Protein AF-A0A2E7LJ79-F1 (afdb_monomer)

Foldseek 3Di:
DVQVVCVVVVDDGAQKDKDKDKDWPDPPDPPQADPPVRDGDIDIDIDIDIDRDDCPCVVVVVVVVVVQVPDPDHDDDDPPDPVVVVVVVVVVVVVVLVPPPDDDPVVVVVSLVVVVVVLVVLVVVLVVVVVVVVPDDDPPVCVVVVVVVVVVSVVVNVVSVVVNVVVVVVVVVPD

Secondary structure (DSSP, 8-state):
-HHHHHHHTT----SEEEEEEEEEE-SS-TTSEETTTTEE--EEEEEEEEEE---TTHHHHHHHHHHHHTSSSPPPPPTT-HHHHHHHHHHHHHHHTT---SS-HHHHHHHHHHHHHHHHHHHHHHHHHHHHHHHS---GGGHHHHHHHHHHHHHHHHHHHHHHHHHHHHTTS--

Sequence (175 aa):
MYQWILRRKGFPVNDTGYFVYVDGQHYGVDGMLDDTENQANMGFTATLLTYRGDDTWVGDVLESIRTVLYQNHCPDHQADCEHARFVDGVTEAMAETIVMNGGNQQMAKFISNDLKEAADRVAEACQKLQQSLSKRAYPESDSELIDFLRVQLQGGEDQLRSIAEDVLTRDSEND

Radius of gyration: 27.42 Å; Cα contacts (8 Å, |Δi|>4): 76; chains: 1; bounding box: 65×48×64 Å

pLDDT: mean 74.04, std 17.86, range [38.84, 96.94]

Structure (mmCIF, N/CA/C/O backbone):
data_AF-A0A2E7LJ79-F1
#
_entry.id   AF-A0A2E7LJ79-F1
#
loop_
_atom_site.group_PDB
_atom_site.id
_atom_site.type_symbol
_atom_site.label_atom_id
_atom_site.label_alt_id
_atom_site.label_comp_id
_atom_site.label_asym_id
_atom_site.label_entity_id
_atom_site.label_seq_id
_atom_site.pdbx_PDB_ins_code
_atom_site.Cartn_x
_atom_site.Cartn_y
_atom_site.Cartn_z
_atom_site.occupancy
_atom_site.B_iso_or_equiv
_atom_site.auth_seq_id
_atom_site.auth_comp_id
_atom_site.auth_asym_id
_atom_site.auth_atom_id
_atom_site.pdbx_PDB_model_num
ATOM 1 N N . MET A 1 1 ? -5.383 -7.333 2.710 1.00 88.19 1 MET A N 1
ATOM 2 C CA . MET A 1 1 ? -4.216 -8.209 2.977 1.00 88.19 1 MET A CA 1
ATOM 3 C C . MET A 1 1 ? -4.378 -9.066 4.236 1.00 88.19 1 MET A C 1
ATOM 5 O O . MET A 1 1 ? -4.473 -10.275 4.102 1.00 88.19 1 MET A O 1
ATOM 9 N N . TYR A 1 2 ? -4.468 -8.497 5.448 1.00 89.88 2 TYR A N 1
ATOM 10 C CA . TYR A 1 2 ? -4.568 -9.300 6.686 1.00 89.88 2 TYR A CA 1
ATOM 11 C C . TYR A 1 2 ? -5.745 -10.288 6.712 1.00 89.88 2 TYR A C 1
ATOM 13 O O . TYR A 1 2 ? -5.559 -11.444 7.084 1.00 89.88 2 TYR A O 1
ATOM 21 N N . GLN A 1 3 ? -6.930 -9.864 6.257 1.00 91.75 3 GLN A N 1
ATOM 22 C CA . GLN A 1 3 ? -8.101 -10.744 6.146 1.00 91.75 3 GLN A CA 1
ATOM 23 C C . GLN A 1 3 ? -7.815 -11.970 5.261 1.00 91.75 3 GLN A C 1
ATOM 25 O O . GLN A 1 3 ? -8.065 -13.094 5.686 1.00 91.75 3 GLN A O 1
ATOM 30 N N . TRP A 1 4 ? -7.194 -11.764 4.096 1.00 94.50 4 TRP A N 1
ATOM 31 C CA . TRP A 1 4 ? -6.805 -12.829 3.166 1.00 94.50 4 TRP A CA 1
ATOM 32 C C . TRP A 1 4 ? -5.865 -13.858 3.802 1.00 94.50 4 TRP A C 1
ATOM 34 O O . TRP A 1 4 ? -6.095 -15.064 3.710 1.00 94.50 4 TRP A O 1
ATOM 44 N N . ILE A 1 5 ? -4.828 -13.385 4.505 1.00 94.50 5 ILE A N 1
ATOM 45 C CA . ILE A 1 5 ? -3.851 -14.250 5.183 1.00 94.50 5 ILE A CA 1
ATOM 46 C C . ILE A 1 5 ? -4.544 -15.095 6.259 1.00 94.50 5 ILE A C 1
ATOM 48 O O . ILE A 1 5 ? -4.341 -16.307 6.327 1.00 94.50 5 ILE A O 1
ATOM 52 N N . LEU A 1 6 ? -5.370 -14.467 7.100 1.00 92.12 6 LEU A N 1
ATOM 53 C CA . LEU A 1 6 ? -6.052 -15.143 8.205 1.00 92.12 6 LEU A CA 1
ATOM 54 C C . LEU A 1 6 ? -7.082 -16.165 7.709 1.00 92.12 6 LEU A C 1
ATOM 56 O O . LEU A 1 6 ? -7.132 -17.277 8.236 1.00 92.12 6 LEU A O 1
ATOM 60 N N . ARG A 1 7 ? -7.833 -15.843 6.650 1.00 94.62 7 ARG A N 1
ATOM 61 C CA . ARG A 1 7 ? -8.751 -16.788 5.994 1.00 94.62 7 ARG A CA 1
ATOM 62 C C . ARG A 1 7 ? -8.011 -18.012 5.466 1.00 94.62 7 ARG A C 1
ATOM 64 O O . ARG A 1 7 ? -8.430 -19.135 5.724 1.00 94.62 7 ARG A O 1
ATOM 71 N N . ARG A 1 8 ? -6.866 -17.821 4.800 1.00 92.56 8 ARG A N 1
ATOM 72 C CA . ARG A 1 8 ? -6.037 -18.938 4.304 1.00 92.56 8 ARG A CA 1
ATOM 73 C C . ARG A 1 8 ? -5.402 -19.776 5.410 1.00 92.56 8 ARG A C 1
ATOM 75 O O . ARG A 1 8 ? -5.115 -20.946 5.186 1.00 92.56 8 ARG A O 1
ATOM 82 N N . LYS A 1 9 ? -5.229 -19.214 6.606 1.00 95.50 9 LYS A N 1
ATOM 83 C CA . LYS A 1 9 ? -4.839 -19.965 7.807 1.00 95.50 9 LYS A CA 1
ATOM 84 C C . LYS A 1 9 ? -6.003 -20.718 8.472 1.00 95.50 9 LYS A C 1
ATOM 86 O O . LYS A 1 9 ? -5.781 -21.378 9.481 1.00 95.50 9 LYS A O 1
ATOM 91 N N . GLY A 1 10 ? -7.217 -20.648 7.919 1.00 94.12 10 GLY A N 1
ATOM 92 C CA . GLY A 1 10 ? -8.393 -21.374 8.407 1.00 94.12 10 GLY A CA 1
ATOM 93 C C . GLY A 1 10 ? -9.159 -20.667 9.526 1.00 94.12 10 GLY A C 1
ATOM 94 O O . GLY A 1 10 ? -10.040 -21.273 10.133 1.00 94.12 10 GLY A O 1
ATOM 95 N N . PHE A 1 11 ? -8.850 -19.401 9.816 1.00 95.75 11 PHE A N 1
ATOM 96 C CA . PHE A 1 11 ? -9.588 -18.642 10.822 1.00 95.75 11 PHE A CA 1
ATOM 97 C C . PHE A 1 11 ? -10.919 -18.115 10.261 1.00 95.75 11 PHE A C 1
ATOM 99 O O . PHE A 1 11 ? -10.974 -17.699 9.099 1.00 95.75 11 PHE A O 1
ATOM 106 N N . PRO A 1 12 ? -11.986 -18.061 11.079 1.00 94.25 12 PRO A N 1
ATOM 107 C CA . PRO A 1 12 ? -13.199 -17.338 10.722 1.00 94.25 12 PRO A CA 1
ATOM 108 C C . PRO A 1 12 ? -12.923 -15.829 10.772 1.00 94.25 12 PRO A C 1
ATOM 110 O O . PRO A 1 12 ? -12.580 -15.283 11.819 1.00 94.25 12 PRO A O 1
ATOM 113 N N . VAL A 1 13 ? -13.064 -15.148 9.634 1.00 94.69 13 VAL A N 1
ATOM 114 C CA . VAL A 1 13 ? -12.759 -13.715 9.496 1.00 94.69 13 VAL A CA 1
ATOM 115 C C . VAL A 1 13 ? -13.945 -12.987 8.875 1.00 94.69 13 VAL A C 1
ATOM 117 O O . VAL A 1 13 ? -14.391 -13.350 7.786 1.00 94.69 13 VAL A O 1
ATOM 120 N N . ASN A 1 14 ? -14.421 -11.933 9.541 1.00 94.62 14 ASN A N 1
ATOM 121 C CA . ASN A 1 14 ? -15.488 -11.066 9.040 1.00 94.62 14 ASN A CA 1
ATOM 122 C C . ASN A 1 14 ? -14.981 -10.166 7.893 1.00 94.62 14 ASN A C 1
ATOM 124 O O . ASN A 1 14 ? -13.837 -9.707 7.923 1.00 94.62 14 ASN A O 1
ATOM 128 N N . ASP A 1 15 ? -15.834 -9.898 6.900 1.00 95.38 15 ASP A N 1
ATOM 129 C CA . ASP A 1 15 ? -15.579 -8.901 5.848 1.00 95.38 15 ASP A CA 1
ATOM 130 C C . ASP A 1 15 ? -15.396 -7.497 6.435 1.00 95.38 15 ASP A C 1
ATOM 132 O O . ASP A 1 15 ? -14.628 -6.691 5.914 1.00 95.38 15 ASP A O 1
ATOM 136 N N . THR A 1 16 ? -16.081 -7.187 7.534 1.00 95.62 16 THR A N 1
ATOM 137 C CA . THR A 1 16 ? -15.957 -5.901 8.215 1.00 95.62 16 THR A CA 1
ATOM 138 C C . THR A 1 16 ? -14.702 -5.863 9.084 1.00 95.62 16 THR A C 1
ATOM 140 O O . THR A 1 16 ? -14.562 -6.631 10.036 1.00 95.62 16 THR A O 1
ATOM 143 N N . GLY A 1 17 ? -13.798 -4.942 8.758 1.00 91.44 17 GLY A N 1
ATOM 144 C CA . GLY A 1 17 ? -12.659 -4.542 9.575 1.00 91.44 17 GLY A CA 1
ATOM 145 C C . GLY A 1 17 ? -12.839 -3.131 10.131 1.00 91.44 17 GLY A C 1
ATOM 146 O O . GLY A 1 17 ? -13.705 -2.370 9.688 1.00 91.44 17 GLY A O 1
ATOM 147 N N . TYR A 1 18 ? -11.996 -2.778 11.096 1.00 92.44 18 TYR A N 1
ATOM 148 C CA . TYR A 1 18 ? -12.003 -1.461 11.717 1.00 92.44 18 TYR A CA 1
ATOM 149 C C . TYR A 1 18 ? -10.612 -0.843 11.680 1.00 92.44 18 TYR A C 1
ATOM 151 O O . TYR A 1 18 ? -9.620 -1.523 11.940 1.00 92.44 18 TYR A O 1
ATOM 159 N N . PHE A 1 19 ? -10.558 0.454 11.405 1.00 93.19 19 PHE A N 1
ATOM 160 C CA . PHE A 1 19 ? -9.357 1.263 11.536 1.00 93.19 19 PHE A CA 1
ATOM 161 C C . PHE A 1 19 ? -9.534 2.204 12.719 1.00 93.19 19 PHE A C 1
ATOM 163 O O . PHE A 1 19 ? -10.502 2.961 12.778 1.00 93.19 19 PHE A O 1
ATOM 170 N N . VAL A 1 20 ? -8.606 2.146 13.670 1.00 94.69 20 VAL A N 1
ATOM 171 C CA . VAL A 1 20 ? -8.548 3.116 14.763 1.00 94.69 20 VAL A CA 1
ATOM 172 C C . VAL A 1 20 ? -7.715 4.288 14.271 1.00 94.69 20 VAL A C 1
ATOM 174 O O . VAL A 1 20 ? -6.520 4.143 14.025 1.00 94.69 20 VAL A O 1
ATOM 177 N N . TYR A 1 21 ? -8.360 5.433 14.108 1.00 95.38 21 TYR A N 1
ATOM 178 C CA . TYR A 1 21 ? -7.697 6.688 13.804 1.00 95.38 21 TYR A CA 1
ATOM 179 C C . TYR A 1 21 ? -7.615 7.517 15.079 1.00 95.38 21 TYR A C 1
ATOM 181 O O . TYR A 1 21 ? -8.629 7.714 15.745 1.00 95.38 21 TYR A O 1
ATOM 189 N N . VAL A 1 22 ? -6.418 7.974 15.436 1.00 94.06 22 VAL A N 1
ATOM 190 C CA . VAL A 1 22 ? -6.202 8.783 16.636 1.00 94.06 22 VAL A CA 1
ATOM 191 C C . VAL A 1 22 ? -5.685 10.143 16.208 1.00 94.06 22 VAL A C 1
ATOM 193 O O . VAL A 1 22 ? -4.610 10.237 15.622 1.00 94.06 22 VAL A O 1
ATOM 196 N N . ASP A 1 23 ? -6.462 11.178 16.507 1.00 91.06 23 ASP A N 1
ATOM 197 C CA . ASP A 1 23 ? -6.105 12.561 16.221 1.00 91.06 23 ASP A CA 1
ATOM 198 C C . ASP A 1 23 ? -5.543 13.239 17.474 1.00 91.06 23 ASP A C 1
ATOM 200 O O . ASP A 1 23 ? -6.232 13.349 18.498 1.00 91.06 23 ASP A O 1
ATOM 204 N N . GLY A 1 24 ? -4.287 13.679 17.384 1.00 90.25 24 GLY A N 1
ATOM 205 C CA . GLY A 1 24 ? -3.618 14.466 18.413 1.00 90.25 24 GLY A CA 1
ATOM 206 C C . GLY A 1 24 ? -4.137 15.898 18.386 1.00 90.25 24 GLY A C 1
ATOM 207 O O . GLY A 1 24 ? -3.813 16.675 17.487 1.00 90.25 24 GLY A O 1
ATOM 208 N N . GLN A 1 25 ? -4.939 16.251 19.384 1.00 83.56 25 GLN A N 1
ATOM 209 C CA . GLN A 1 25 ? -5.585 17.552 19.475 1.00 83.56 25 GLN A CA 1
ATOM 210 C C . GLN A 1 25 ? -4.548 18.615 19.845 1.00 83.56 25 GLN A C 1
ATOM 212 O O . GLN A 1 25 ? -4.151 18.718 21.002 1.00 83.56 25 GLN A O 1
ATOM 217 N N . HIS A 1 26 ? -4.099 19.385 18.852 1.00 80.81 26 HIS A N 1
ATOM 218 C CA . HIS A 1 26 ? -3.078 20.423 19.031 1.00 80.81 26 HIS A CA 1
ATOM 219 C C . HIS A 1 26 ? -3.510 21.808 18.535 1.00 80.81 26 HIS A C 1
ATOM 221 O O . HIS A 1 26 ? -2.942 22.816 18.951 1.00 80.81 26 HIS A O 1
ATOM 227 N N . TYR A 1 27 ? -4.507 21.884 17.649 1.00 78.31 27 TYR A N 1
ATOM 228 C CA . TYR A 1 27 ? -4.991 23.145 17.096 1.00 78.31 27 TYR A CA 1
ATOM 229 C C . TYR A 1 27 ? -6.167 23.685 17.916 1.00 78.31 27 TYR A C 1
ATOM 231 O O . TYR A 1 27 ? -7.194 23.022 18.033 1.00 78.31 27 TYR A O 1
ATOM 239 N N . GLY A 1 28 ? -6.028 24.895 18.466 1.00 74.88 28 GLY A N 1
ATOM 240 C CA . GLY A 1 28 ? -7.104 25.566 19.208 1.00 74.88 28 GLY A CA 1
ATOM 241 C C . GLY A 1 28 ? -7.440 24.939 20.567 1.00 74.88 28 GLY A C 1
ATOM 242 O O . GLY A 1 28 ? -8.544 25.142 21.065 1.00 74.88 28 GLY A O 1
ATOM 243 N N . VAL A 1 29 ? -6.513 24.172 21.149 1.00 74.56 29 VAL A N 1
ATOM 244 C CA . VAL A 1 29 ? -6.655 23.564 22.479 1.00 74.56 29 VAL A CA 1
ATOM 245 C C . VAL A 1 29 ? -5.701 24.252 23.451 1.00 74.56 29 VAL A C 1
ATOM 247 O O . VAL A 1 29 ? -4.485 24.070 23.374 1.00 74.56 29 VAL A O 1
ATOM 250 N N . ASP A 1 30 ? -6.264 25.048 24.358 1.00 75.25 30 ASP A N 1
ATOM 251 C CA . ASP A 1 30 ? -5.520 25.726 25.421 1.00 75.25 30 ASP A CA 1
ATOM 252 C C . ASP A 1 30 ? -5.120 24.743 26.535 1.00 75.25 30 ASP A C 1
ATOM 254 O O . ASP A 1 30 ? -5.792 23.739 26.775 1.00 75.25 30 ASP A O 1
ATOM 258 N N . GLY A 1 31 ? -4.026 25.036 27.244 1.00 75.81 31 GLY A N 1
ATOM 259 C CA . GLY A 1 31 ? -3.555 24.209 28.365 1.00 75.81 31 GLY A CA 1
ATOM 260 C C . GLY A 1 31 ? -2.763 22.962 27.956 1.00 75.81 31 GLY A C 1
ATOM 261 O O . GLY A 1 31 ? -2.523 22.091 28.791 1.00 75.81 31 GLY A O 1
ATOM 262 N N . MET A 1 32 ? -2.327 22.875 26.691 1.00 79.31 32 MET A N 1
ATOM 263 C CA . MET A 1 32 ? -1.383 21.836 26.267 1.00 79.31 32 MET A CA 1
ATOM 264 C C . MET A 1 32 ? 0.008 21.995 26.882 1.00 79.31 32 MET A C 1
ATOM 266 O O . MET A 1 32 ? 0.717 21.005 27.018 1.00 79.31 32 MET A O 1
ATOM 270 N N . LEU A 1 33 ? 0.409 23.218 27.225 1.00 81.88 33 LEU A N 1
ATOM 271 C CA . LEU A 1 33 ? 1.663 23.517 27.908 1.00 81.88 33 LEU A CA 1
ATOM 272 C C . LEU A 1 33 ? 1.330 24.159 29.252 1.00 81.88 33 LEU A C 1
ATOM 274 O O . LEU A 1 33 ? 0.559 25.116 29.308 1.00 81.88 33 LEU A O 1
ATOM 278 N N . ASP A 1 34 ? 1.901 23.611 30.315 1.00 77.81 34 ASP A N 1
ATOM 279 C CA . ASP A 1 34 ? 1.874 24.180 31.651 1.00 77.81 34 ASP A CA 1
ATOM 280 C C . ASP A 1 34 ? 3.223 24.853 31.928 1.00 77.81 34 ASP A C 1
ATOM 282 O O . ASP A 1 34 ? 4.225 24.195 32.234 1.00 77.81 34 ASP A O 1
ATOM 286 N N . ASP A 1 35 ? 3.237 26.182 31.820 1.00 75.50 35 ASP A N 1
ATOM 287 C CA . ASP A 1 35 ? 4.423 27.015 32.043 1.00 75.50 35 ASP A CA 1
ATOM 288 C C . ASP A 1 35 ? 4.875 27.033 33.514 1.00 75.50 35 ASP A C 1
ATOM 290 O O . ASP A 1 35 ? 5.997 27.443 33.818 1.00 75.50 35 ASP A O 1
ATOM 294 N N . THR A 1 36 ? 4.012 26.607 34.441 1.00 80.25 36 THR A N 1
ATOM 295 C CA . THR A 1 36 ? 4.304 26.586 35.880 1.00 80.25 36 THR A CA 1
ATOM 296 C C . THR A 1 36 ? 4.895 25.259 36.336 1.00 80.25 36 THR A C 1
ATOM 298 O O . THR A 1 36 ? 5.765 25.249 37.209 1.00 80.25 36 THR A O 1
ATOM 301 N N . GLU A 1 37 ? 4.488 24.153 35.712 1.00 79.88 37 GLU A N 1
ATOM 302 C CA . GLU A 1 37 ? 4.963 22.807 36.049 1.00 79.88 37 GLU A CA 1
ATOM 303 C C . GLU A 1 37 ? 5.986 22.240 35.049 1.00 79.88 37 GLU A C 1
ATOM 305 O O . GLU A 1 37 ? 6.504 21.143 35.267 1.00 79.88 37 GLU A O 1
ATOM 310 N N . ASN A 1 38 ? 6.320 22.978 33.978 1.00 79.44 38 ASN A N 1
ATOM 311 C CA . ASN A 1 38 ? 7.164 22.517 32.865 1.00 79.44 38 ASN A CA 1
ATOM 312 C C . ASN A 1 38 ? 6.692 21.154 32.315 1.00 79.44 38 ASN A C 1
ATOM 314 O O . ASN A 1 38 ? 7.487 20.247 32.052 1.00 79.44 38 ASN A O 1
ATOM 318 N N . GLN A 1 39 ? 5.373 21.005 32.198 1.00 76.50 39 GLN A N 1
ATOM 319 C CA . GLN A 1 39 ? 4.691 19.794 31.748 1.00 76.50 39 GLN A CA 1
ATOM 320 C C . GLN A 1 39 ? 3.822 20.107 30.533 1.00 76.50 39 GLN A C 1
ATOM 322 O O . GLN A 1 39 ? 3.390 21.238 30.335 1.00 76.50 39 GLN A O 1
ATOM 327 N N . ALA A 1 40 ? 3.569 19.096 29.705 1.00 83.50 40 ALA A N 1
ATOM 328 C CA . ALA A 1 40 ? 2.711 19.224 28.539 1.00 83.50 40 ALA A CA 1
ATOM 329 C C . ALA A 1 40 ? 1.656 18.118 28.532 1.00 83.50 40 ALA A C 1
ATOM 331 O O . ALA A 1 40 ? 1.980 16.949 28.744 1.00 83.50 40 ALA A O 1
ATOM 332 N N . ASN A 1 41 ? 0.407 18.486 28.256 1.00 82.25 41 ASN A N 1
ATOM 333 C CA . ASN A 1 41 ? -0.728 17.577 28.165 1.00 82.25 41 ASN A CA 1
ATOM 334 C C . ASN A 1 41 ? -1.263 17.569 26.733 1.00 82.25 41 ASN A C 1
ATOM 336 O O . ASN A 1 41 ? -1.613 18.610 26.194 1.00 82.25 41 ASN A O 1
ATOM 340 N N . MET A 1 42 ? -1.363 16.391 26.118 1.00 85.88 42 MET A N 1
ATOM 341 C CA . MET A 1 42 ? -1.913 16.243 24.768 1.00 85.88 42 MET A CA 1
ATOM 342 C C . MET A 1 42 ? -3.184 15.401 24.809 1.00 85.88 42 MET A C 1
ATOM 344 O O . MET A 1 42 ? -3.185 14.276 25.313 1.00 85.88 42 MET A O 1
ATOM 348 N N . GLY A 1 43 ? -4.271 15.960 24.280 1.00 87.00 43 GLY A N 1
ATOM 349 C CA . GLY A 1 43 ? -5.531 15.248 24.113 1.00 87.00 43 GLY A CA 1
ATOM 350 C C . GLY A 1 43 ? -5.509 14.383 22.858 1.00 87.00 43 GLY A C 1
ATOM 351 O O . GLY A 1 43 ? -4.994 14.795 21.820 1.00 87.00 43 GLY A O 1
ATOM 352 N N . PHE A 1 44 ? -6.109 13.199 22.933 1.00 91.12 44 PHE A N 1
ATOM 353 C CA . PHE A 1 44 ? -6.247 12.303 21.790 1.00 91.12 44 PHE A CA 1
ATOM 354 C C . PHE A 1 44 ? -7.713 11.952 21.572 1.00 91.12 44 PHE A C 1
ATOM 356 O O . PHE A 1 44 ? -8.379 11.451 22.480 1.00 91.12 44 PHE A O 1
ATOM 363 N N . THR A 1 45 ? -8.196 12.163 20.351 1.00 90.69 45 THR A N 1
ATOM 364 C CA . THR A 1 45 ? -9.535 11.733 19.939 1.00 90.69 45 THR A CA 1
ATOM 365 C C . THR A 1 45 ? -9.406 10.475 19.098 1.00 90.69 45 THR A C 1
ATOM 367 O O . THR A 1 45 ? -8.883 10.513 17.986 1.00 90.69 45 THR A O 1
ATOM 370 N N . ALA A 1 46 ? -9.889 9.349 19.621 1.00 94.50 46 ALA A N 1
ATOM 371 C CA . ALA A 1 46 ? -9.918 8.091 18.888 1.00 94.50 46 ALA A CA 1
ATOM 372 C C . ALA A 1 46 ? -11.249 7.931 18.139 1.00 94.50 46 ALA A C 1
ATOM 374 O O . ALA A 1 46 ? -12.324 7.988 18.734 1.00 94.50 46 ALA A O 1
ATOM 375 N N . THR A 1 47 ? -11.170 7.684 16.836 1.00 96.00 47 THR A N 1
ATOM 376 C CA . THR A 1 47 ? -12.305 7.389 15.961 1.00 96.00 47 THR A CA 1
ATOM 377 C C . THR A 1 47 ? -12.157 5.984 15.396 1.00 96.00 47 THR A C 1
ATOM 379 O O . THR A 1 47 ? -11.097 5.617 14.889 1.00 96.00 47 THR A O 1
ATOM 382 N N . LEU A 1 48 ? -13.230 5.195 15.457 1.00 96.12 48 LEU A N 1
ATOM 383 C CA . LEU A 1 48 ? -13.266 3.860 14.870 1.00 96.12 48 LEU A CA 1
ATOM 384 C C . LEU A 1 48 ? -13.944 3.911 13.497 1.00 96.12 48 LEU A C 1
ATOM 386 O O . LEU A 1 48 ? -15.162 4.047 13.391 1.00 96.12 48 LEU A O 1
ATOM 390 N N . LEU A 1 49 ? -13.152 3.792 12.439 1.00 95.75 49 LEU A N 1
ATOM 391 C CA . LEU A 1 49 ? -13.629 3.793 11.062 1.00 95.75 49 LEU A CA 1
ATOM 392 C C . LEU A 1 49 ? -13.964 2.364 10.640 1.00 95.75 49 LEU A C 1
ATOM 394 O O . LEU A 1 49 ? -13.116 1.474 10.692 1.00 95.75 49 LEU A O 1
ATOM 398 N N . THR A 1 50 ? -15.206 2.139 10.222 1.00 96.94 50 THR A N 1
ATOM 399 C CA . THR A 1 50 ? -15.662 0.825 9.753 1.00 96.94 50 THR A CA 1
ATOM 400 C C . THR A 1 50 ? -15.400 0.691 8.260 1.00 96.94 50 THR A C 1
ATOM 402 O O . THR A 1 50 ? -15.753 1.580 7.489 1.00 96.94 50 THR A O 1
ATOM 405 N N . TYR A 1 51 ? -14.828 -0.434 7.841 1.00 94.69 51 TYR A N 1
ATOM 406 C CA . TYR A 1 51 ? -14.554 -0.707 6.436 1.00 94.69 51 TYR A CA 1
ATOM 407 C C . TYR A 1 51 ? -14.919 -2.144 6.078 1.00 94.69 51 TYR A C 1
ATOM 409 O O . TYR A 1 51 ? -14.575 -3.081 6.798 1.00 94.69 51 TYR A O 1
ATOM 417 N N . ARG A 1 52 ? -15.605 -2.333 4.950 1.00 96.38 52 ARG A N 1
ATOM 418 C CA . ARG A 1 52 ? -15.862 -3.667 4.406 1.00 96.38 52 ARG A CA 1
ATOM 419 C C . ARG A 1 52 ? -14.736 -4.028 3.445 1.00 96.38 52 ARG A C 1
ATOM 421 O O . ARG A 1 52 ? -14.634 -3.440 2.375 1.00 96.38 52 ARG A O 1
ATOM 428 N N . GLY A 1 53 ? -13.893 -4.964 3.856 1.00 93.25 53 GLY A N 1
ATOM 429 C CA . GLY A 1 53 ? -12.776 -5.445 3.062 1.00 93.25 53 GLY A CA 1
ATOM 430 C C . GLY A 1 53 ? -13.197 -6.418 1.966 1.00 93.25 53 GLY A C 1
ATOM 431 O O . GLY A 1 53 ? -14.134 -7.199 2.130 1.00 93.25 53 GLY A O 1
ATOM 432 N N . ASP A 1 54 ? -12.451 -6.363 0.867 1.00 94.19 54 ASP A N 1
ATOM 433 C CA . ASP A 1 54 ? -12.486 -7.300 -0.250 1.00 94.19 54 ASP A CA 1
ATOM 434 C C . ASP A 1 54 ? -11.051 -7.770 -0.528 1.00 94.19 54 ASP A C 1
ATOM 436 O O . ASP A 1 54 ? -10.120 -6.964 -0.641 1.00 94.19 54 ASP A O 1
ATOM 440 N N . ASP A 1 55 ? -10.864 -9.086 -0.567 1.00 94.25 55 ASP A N 1
ATOM 441 C CA . ASP A 1 55 ? -9.585 -9.748 -0.800 1.00 94.25 55 ASP A CA 1
ATOM 442 C C . ASP A 1 55 ? -9.553 -10.609 -2.069 1.00 94.25 55 ASP A C 1
ATOM 444 O O . ASP A 1 55 ? -8.572 -11.325 -2.292 1.00 94.25 55 ASP A O 1
ATOM 448 N N . THR A 1 56 ? -10.580 -10.516 -2.916 1.00 95.31 56 THR A N 1
ATOM 449 C CA . THR A 1 56 ? -10.676 -11.267 -4.177 1.00 95.31 56 THR A CA 1
ATOM 450 C C . THR A 1 56 ? -9.503 -10.980 -5.117 1.00 95.31 56 THR A C 1
ATOM 452 O O . THR A 1 56 ? -8.947 -11.904 -5.701 1.00 95.31 56 THR A O 1
ATOM 455 N N . TRP A 1 57 ? -9.046 -9.727 -5.174 1.00 95.62 57 TRP A N 1
ATOM 456 C CA . TRP A 1 57 ? -7.926 -9.281 -6.013 1.00 95.62 57 TRP A CA 1
ATOM 457 C C . TRP A 1 57 ? -6.547 -9.791 -5.566 1.00 95.62 57 TRP A C 1
ATOM 459 O O . TRP A 1 57 ? -5.593 -9.765 -6.342 1.00 95.62 57 TRP A O 1
ATOM 469 N N . VAL A 1 58 ? -6.395 -10.223 -4.307 1.00 95.44 58 VAL A N 1
ATOM 470 C CA . VAL A 1 58 ? -5.066 -10.471 -3.717 1.00 95.44 58 VAL A CA 1
ATOM 471 C C . VAL A 1 58 ? -4.344 -11.625 -4.412 1.00 95.44 58 VAL A C 1
ATOM 473 O O . VAL A 1 58 ? -3.131 -11.565 -4.589 1.00 95.44 58 VAL A O 1
ATOM 476 N N . GLY A 1 59 ? -5.075 -12.669 -4.814 1.00 93.62 59 GLY A N 1
ATOM 477 C CA . GLY A 1 59 ? -4.492 -13.823 -5.506 1.00 93.62 59 GLY A CA 1
ATOM 478 C C . GLY A 1 59 ? -3.844 -13.432 -6.833 1.00 93.62 59 GLY A C 1
ATOM 479 O O . GLY A 1 59 ? -2.651 -13.668 -7.023 1.00 93.62 59 GLY A O 1
ATOM 480 N N . ASP A 1 60 ? -4.615 -12.772 -7.693 1.00 96.38 60 ASP A N 1
ATOM 481 C CA . ASP A 1 60 ? -4.193 -12.374 -9.040 1.00 96.38 60 ASP A CA 1
ATOM 482 C C . ASP A 1 60 ? -3.023 -11.378 -8.997 1.00 96.38 60 ASP A C 1
ATOM 484 O O . ASP A 1 60 ? -2.075 -11.457 -9.785 1.00 96.38 60 ASP A O 1
ATOM 488 N N . VAL A 1 61 ? -3.036 -10.462 -8.022 1.00 96.81 61 VAL A N 1
ATOM 489 C CA . VAL A 1 61 ? -1.939 -9.506 -7.828 1.00 96.81 61 VAL A CA 1
ATOM 490 C C . VAL A 1 61 ? -0.657 -10.201 -7.367 1.00 96.81 61 VAL A C 1
ATOM 492 O O . VAL A 1 61 ? 0.418 -9.863 -7.857 1.00 96.81 61 VAL A O 1
ATOM 495 N N . LEU A 1 62 ? -0.730 -11.202 -6.483 1.00 95.62 62 LEU A N 1
ATOM 496 C CA . LEU A 1 62 ? 0.457 -11.966 -6.076 1.00 95.62 62 LEU A CA 1
ATOM 497 C C . LEU A 1 62 ? 1.071 -12.750 -7.242 1.00 95.62 62 LEU A C 1
ATOM 499 O O . LEU A 1 62 ? 2.295 -12.837 -7.346 1.00 95.62 62 LEU A O 1
ATOM 503 N N . GLU A 1 63 ? 0.241 -13.299 -8.127 1.00 95.38 63 GLU A N 1
ATOM 504 C CA . GLU A 1 63 ? 0.712 -13.975 -9.339 1.00 95.38 63 GLU A CA 1
ATOM 505 C C . GLU A 1 63 ? 1.383 -12.997 -10.315 1.00 95.38 63 GLU A C 1
ATOM 507 O O . GLU A 1 63 ? 2.459 -13.281 -10.851 1.00 95.38 63 GLU A O 1
ATOM 512 N N . SER A 1 64 ? 0.812 -11.801 -10.463 1.00 95.50 64 SER A N 1
ATOM 513 C CA . SER A 1 64 ? 1.391 -10.725 -11.272 1.00 95.50 64 SER A CA 1
ATOM 514 C C . SER A 1 64 ? 2.749 -10.273 -10.723 1.00 95.50 64 SER A C 1
ATOM 516 O O . SER A 1 64 ? 3.728 -10.210 -11.464 1.00 95.50 64 SER A O 1
ATOM 518 N N . ILE A 1 65 ? 2.845 -10.047 -9.407 1.00 95.00 65 ILE A N 1
ATOM 519 C CA . ILE A 1 65 ? 4.101 -9.683 -8.730 1.00 95.00 65 ILE A CA 1
ATOM 520 C C . ILE A 1 65 ? 5.154 -10.771 -8.932 1.00 95.00 65 ILE A C 1
ATOM 522 O O . ILE A 1 65 ? 6.297 -10.470 -9.271 1.00 95.00 65 ILE A O 1
ATOM 526 N N . ARG A 1 66 ? 4.782 -12.045 -8.759 1.00 95.00 66 ARG A N 1
ATOM 527 C CA . ARG A 1 66 ? 5.695 -13.166 -8.998 1.00 95.00 66 ARG A CA 1
ATOM 528 C C . ARG A 1 66 ? 6.215 -13.156 -10.433 1.00 95.00 66 ARG A C 1
ATOM 530 O O . ARG A 1 66 ? 7.403 -13.354 -10.639 1.00 95.00 66 ARG A O 1
ATOM 537 N N . THR A 1 67 ? 5.357 -12.916 -11.415 1.00 95.31 67 THR A N 1
ATOM 538 C CA . THR A 1 67 ? 5.776 -12.876 -12.823 1.00 95.31 67 THR A CA 1
ATOM 539 C C . THR A 1 67 ? 6.842 -11.806 -13.056 1.00 95.31 67 THR A C 1
ATOM 541 O O . THR A 1 67 ? 7.872 -12.100 -13.657 1.00 95.31 67 THR A O 1
ATOM 544 N N . VAL A 1 68 ? 6.644 -10.606 -12.502 1.00 94.62 68 VAL A N 1
ATOM 545 C CA . VAL A 1 68 ? 7.604 -9.496 -12.608 1.00 94.62 68 VAL A CA 1
ATOM 546 C C . VAL A 1 68 ? 8.913 -9.806 -11.875 1.00 94.62 68 VAL A C 1
ATOM 548 O O . VAL A 1 68 ? 9.984 -9.602 -12.430 1.00 94.62 68 VAL A O 1
ATOM 551 N N . LEU A 1 69 ? 8.861 -10.343 -10.652 1.00 94.44 69 LEU A N 1
ATOM 552 C CA . LEU A 1 69 ? 10.068 -10.623 -9.857 1.00 94.44 69 LEU A CA 1
ATOM 553 C C . LEU A 1 69 ? 10.981 -11.696 -10.464 1.00 94.44 69 LEU A C 1
ATOM 555 O O . LEU A 1 69 ? 12.180 -11.692 -10.206 1.00 94.44 69 LEU A O 1
ATOM 559 N N . TYR A 1 70 ? 10.419 -12.632 -11.228 1.00 94.56 70 TYR A N 1
ATOM 560 C CA . TYR A 1 70 ? 11.167 -13.738 -11.833 1.00 94.56 70 TYR A CA 1
ATOM 561 C C . TYR A 1 70 ? 11.584 -13.470 -13.283 1.00 94.56 70 TYR A C 1
ATOM 563 O O . TYR A 1 70 ? 12.140 -14.356 -13.935 1.00 94.56 70 TYR A O 1
ATOM 571 N N . GLN A 1 71 ? 11.308 -12.283 -13.816 1.00 93.81 71 GLN A N 1
ATOM 572 C CA . GLN A 1 71 ? 11.717 -11.939 -15.168 1.00 93.81 71 GLN A CA 1
ATOM 573 C C . GLN A 1 71 ? 13.216 -11.584 -15.208 1.00 93.81 71 GLN A C 1
ATOM 575 O O . GLN A 1 71 ? 13.779 -11.051 -14.256 1.00 93.81 71 GLN A O 1
ATOM 580 N N . ASN A 1 72 ? 13.872 -11.853 -16.336 1.00 94.62 72 ASN A N 1
ATOM 581 C CA . ASN A 1 72 ? 15.325 -11.668 -16.469 1.00 94.62 72 ASN A CA 1
ATOM 582 C C . ASN A 1 72 ? 15.754 -10.222 -16.783 1.00 94.62 72 ASN A C 1
ATOM 584 O O . ASN A 1 72 ? 16.933 -9.976 -17.020 1.00 94.62 72 ASN A O 1
ATOM 588 N N . HIS A 1 73 ? 14.813 -9.283 -16.862 1.00 90.06 73 HIS A N 1
ATOM 589 C CA . HIS A 1 73 ? 15.071 -7.885 -17.207 1.00 90.06 73 HIS A CA 1
ATOM 590 C C . HIS A 1 73 ? 14.352 -6.940 -16.239 1.00 90.06 73 HIS A C 1
ATOM 592 O O . HIS A 1 73 ? 13.365 -7.304 -15.602 1.00 90.06 73 HIS A O 1
ATOM 598 N N . CYS A 1 74 ? 14.853 -5.715 -16.113 1.00 85.31 74 CYS A N 1
ATOM 599 C CA . CYS A 1 74 ? 14.174 -4.692 -15.325 1.00 85.31 74 CYS A CA 1
ATOM 600 C C . CYS A 1 74 ? 12.816 -4.365 -15.980 1.00 85.31 74 CYS A C 1
ATOM 602 O O . CYS A 1 74 ? 12.793 -4.187 -17.200 1.00 85.31 74 CYS A O 1
ATOM 604 N N . PRO A 1 75 ? 11.695 -4.322 -15.230 1.00 90.12 75 PRO A N 1
ATOM 605 C CA . PRO A 1 75 ? 10.422 -3.884 -15.791 1.00 90.12 75 PRO A CA 1
ATOM 606 C C . PRO A 1 75 ? 10.475 -2.401 -16.150 1.00 90.12 75 PRO A C 1
ATOM 608 O O . PRO A 1 75 ? 11.208 -1.627 -15.533 1.00 90.12 75 PRO A O 1
ATOM 611 N N . ASP A 1 76 ? 9.620 -2.001 -17.087 1.00 89.38 76 ASP A N 1
ATOM 612 C CA . ASP A 1 76 ? 9.410 -0.589 -17.373 1.00 89.38 76 ASP A CA 1
ATOM 613 C C . ASP A 1 76 ? 8.878 0.137 -16.133 1.00 89.38 76 ASP A C 1
ATOM 615 O O . ASP A 1 76 ? 8.000 -0.347 -15.407 1.00 89.38 76 ASP A O 1
ATOM 619 N N . HIS A 1 77 ? 9.411 1.331 -15.902 1.00 89.88 77 HIS A N 1
ATOM 620 C CA . HIS A 1 77 ? 8.964 2.185 -14.818 1.00 89.88 77 HIS A CA 1
ATOM 621 C C . HIS A 1 77 ? 7.614 2.835 -15.145 1.00 89.88 77 HIS A C 1
ATOM 623 O O . HIS A 1 77 ? 7.315 3.174 -16.290 1.00 89.88 77 HIS A O 1
ATOM 629 N N . GLN A 1 78 ? 6.803 3.062 -14.109 1.00 91.31 78 GLN A N 1
ATOM 630 C CA . GLN A 1 78 ? 5.628 3.926 -14.224 1.00 91.31 78 GLN A CA 1
ATOM 631 C C . GLN A 1 78 ? 6.044 5.367 -14.546 1.00 91.31 78 GLN A C 1
ATOM 633 O O . GLN A 1 78 ? 7.126 5.809 -14.156 1.00 91.31 78 GLN A O 1
ATOM 638 N N . ALA A 1 79 ? 5.168 6.108 -15.229 1.00 89.19 79 ALA A N 1
ATOM 639 C CA . ALA A 1 79 ? 5.464 7.456 -15.724 1.00 89.19 79 ALA A CA 1
ATOM 640 C C . ALA A 1 79 ? 5.850 8.458 -14.616 1.00 89.19 79 ALA A C 1
ATOM 642 O O . ALA A 1 79 ? 6.574 9.417 -14.868 1.00 89.19 79 ALA A O 1
ATOM 643 N N . ASP A 1 80 ? 5.375 8.239 -13.391 1.00 89.50 80 ASP A N 1
ATOM 644 C CA . ASP A 1 80 ? 5.633 9.051 -12.203 1.00 89.50 80 ASP A CA 1
ATOM 645 C C . ASP A 1 80 ? 6.638 8.405 -11.232 1.00 89.50 80 ASP A C 1
ATOM 647 O O . ASP A 1 80 ? 6.776 8.844 -10.089 1.00 89.50 80 ASP A O 1
ATOM 651 N N . CYS A 1 81 ? 7.378 7.384 -11.676 1.00 89.88 81 CYS A N 1
ATOM 652 C CA . CYS A 1 81 ? 8.347 6.696 -10.836 1.00 89.88 81 CYS A CA 1
ATOM 653 C C . CYS A 1 81 ? 9.519 7.616 -10.461 1.00 89.88 81 CYS A C 1
ATOM 655 O O . CYS A 1 81 ? 10.385 7.937 -11.278 1.00 89.88 81 CYS A O 1
ATOM 657 N N . GLU A 1 82 ? 9.591 7.999 -9.187 1.00 89.81 82 GLU A N 1
ATOM 658 C CA . GLU A 1 82 ? 10.669 8.847 -8.668 1.00 89.81 82 GLU A CA 1
ATOM 659 C C . GLU A 1 82 ? 12.049 8.173 -8.767 1.00 89.81 82 GLU A C 1
ATOM 661 O O . GLU A 1 82 ? 13.056 8.848 -8.962 1.00 89.81 82 GLU A O 1
ATOM 666 N N . HIS A 1 83 ? 12.095 6.838 -8.683 1.00 86.12 83 HIS A N 1
ATOM 667 C CA . HIS A 1 83 ? 13.340 6.075 -8.785 1.00 86.12 83 HIS A CA 1
ATOM 668 C C . HIS A 1 83 ? 13.873 6.071 -10.219 1.00 86.12 83 HIS A C 1
ATOM 670 O O . HIS A 1 83 ? 15.077 6.204 -10.402 1.00 86.12 83 HIS A O 1
ATOM 676 N N . ALA A 1 84 ? 12.993 5.996 -11.226 1.00 86.38 84 ALA A N 1
ATOM 677 C CA . ALA A 1 84 ? 13.390 6.132 -12.628 1.00 86.38 84 ALA A CA 1
ATOM 678 C C . ALA A 1 84 ? 14.056 7.488 -12.858 1.00 86.38 84 ALA A C 1
ATOM 680 O O . ALA A 1 84 ? 15.190 7.553 -13.309 1.00 86.38 84 ALA A O 1
ATOM 681 N N . ARG A 1 85 ? 13.407 8.568 -12.398 1.00 85.12 85 ARG A N 1
ATOM 682 C CA . ARG A 1 85 ? 13.949 9.932 -12.492 1.00 85.12 85 ARG A CA 1
ATOM 683 C C . ARG A 1 85 ? 15.321 10.068 -11.837 1.00 85.12 85 ARG A C 1
ATOM 685 O O . ARG A 1 85 ? 16.170 10.793 -12.346 1.00 85.12 85 ARG A O 1
ATOM 692 N N . PHE A 1 86 ? 15.525 9.406 -10.701 1.00 84.75 86 PHE A N 1
ATOM 693 C CA . PHE A 1 86 ? 16.820 9.384 -10.032 1.00 84.75 86 PHE A CA 1
ATOM 694 C C . PHE A 1 86 ? 17.875 8.642 -10.864 1.00 84.75 86 PHE A C 1
ATOM 696 O O . PHE A 1 86 ? 18.941 9.196 -11.113 1.00 84.75 86 PHE A O 1
ATOM 703 N N . VAL A 1 87 ? 17.578 7.421 -11.318 1.00 85.69 87 VAL A N 1
ATOM 704 C CA . VAL A 1 87 ? 18.509 6.599 -12.110 1.00 85.69 87 VAL A CA 1
ATOM 705 C C . VAL A 1 87 ? 18.839 7.263 -13.449 1.00 85.69 87 VAL A C 1
ATOM 707 O O . VAL A 1 87 ? 20.007 7.293 -13.839 1.00 85.69 87 VAL A O 1
ATOM 710 N N . ASP A 1 88 ? 17.851 7.856 -14.114 1.00 84.31 88 ASP A N 1
ATOM 711 C CA . ASP A 1 88 ? 18.030 8.611 -15.355 1.00 84.31 88 ASP A CA 1
ATOM 712 C C . ASP A 1 88 ? 18.940 9.819 -15.125 1.00 84.31 88 ASP A C 1
ATOM 714 O O . ASP A 1 88 ? 19.906 10.006 -15.859 1.00 84.31 88 ASP A O 1
ATOM 718 N N . GLY A 1 89 ? 18.700 10.589 -14.057 1.00 78.62 89 GLY A N 1
ATOM 719 C CA . GLY A 1 89 ? 19.536 11.738 -13.706 1.00 78.62 89 GLY A CA 1
ATOM 720 C C . GLY A 1 89 ? 20.977 11.353 -13.354 1.00 78.62 89 GLY A C 1
ATOM 721 O O . GLY A 1 89 ? 21.913 12.058 -13.726 1.00 78.62 89 GLY A O 1
ATOM 722 N N . VAL A 1 90 ? 21.182 10.214 -12.682 1.00 80.81 90 VAL A N 1
ATOM 723 C CA . VAL A 1 90 ? 22.528 9.664 -12.443 1.00 80.81 90 VAL A CA 1
ATOM 724 C C . VAL A 1 90 ? 23.184 9.271 -13.766 1.00 80.81 90 VAL A C 1
ATOM 726 O O . VAL A 1 90 ? 24.340 9.614 -14.001 1.00 80.81 90 VAL A O 1
ATOM 729 N N . THR A 1 91 ? 22.446 8.598 -14.647 1.00 82.12 91 THR A N 1
ATOM 730 C CA . THR A 1 91 ? 22.951 8.154 -15.953 1.00 82.12 91 THR A CA 1
ATOM 731 C C . THR A 1 91 ? 23.333 9.342 -16.836 1.00 82.12 91 THR A C 1
ATOM 733 O O . THR A 1 91 ? 24.401 9.330 -17.443 1.00 82.12 91 THR A O 1
ATOM 736 N N . GLU A 1 92 ? 22.509 10.391 -16.865 1.00 78.69 92 GLU A N 1
ATOM 737 C CA . GLU A 1 92 ? 22.772 11.642 -17.581 1.00 78.69 92 GLU A CA 1
ATOM 738 C C . GLU A 1 92 ? 24.031 12.340 -17.046 1.00 78.69 92 GLU A C 1
ATOM 740 O O . GLU A 1 92 ? 24.935 12.646 -17.823 1.00 78.69 92 GLU A O 1
ATOM 745 N N . ALA A 1 93 ? 24.158 12.493 -15.724 1.00 73.12 93 ALA A N 1
ATOM 746 C CA . ALA A 1 93 ? 25.338 13.102 -15.103 1.00 73.12 93 ALA A CA 1
ATOM 747 C C . ALA A 1 93 ? 26.631 12.306 -15.375 1.00 73.12 93 ALA A C 1
ATOM 749 O O . ALA A 1 93 ? 27.703 12.879 -15.596 1.00 73.12 93 ALA A O 1
ATOM 750 N N . MET A 1 94 ? 26.543 10.973 -15.398 1.00 69.81 94 MET A N 1
ATOM 751 C CA . MET A 1 94 ? 27.668 10.112 -15.769 1.00 69.81 94 MET A CA 1
ATOM 752 C C . MET A 1 94 ? 27.994 10.205 -17.270 1.00 69.81 94 MET A C 1
ATOM 754 O O . MET A 1 94 ? 29.166 10.157 -17.642 1.00 69.81 94 MET A O 1
ATOM 758 N N . ALA A 1 95 ? 26.991 10.388 -18.134 1.00 65.31 95 ALA A N 1
ATOM 759 C CA . ALA A 1 95 ? 27.166 10.510 -19.581 1.00 65.31 95 ALA A CA 1
ATOM 760 C C . ALA A 1 95 ? 27.738 11.874 -20.013 1.00 65.31 95 ALA A C 1
ATOM 762 O O . ALA A 1 95 ? 28.574 11.917 -20.919 1.00 65.31 95 ALA A O 1
ATOM 763 N N . GLU A 1 96 ? 27.372 12.978 -19.351 1.00 52.81 96 GLU A N 1
ATOM 764 C CA . GLU A 1 96 ? 27.945 14.313 -19.611 1.00 52.81 96 GLU A CA 1
ATOM 765 C C . GLU A 1 96 ? 29.464 14.357 -19.387 1.00 52.81 96 GLU A C 1
ATOM 767 O O . GLU A 1 96 ? 30.178 15.107 -20.056 1.00 52.81 96 GLU A O 1
ATOM 772 N N . THR A 1 97 ? 29.988 13.479 -18.529 1.00 46.84 97 THR A N 1
ATOM 773 C CA . THR A 1 97 ? 31.431 13.348 -18.281 1.00 46.84 97 THR A CA 1
ATOM 774 C C . THR A 1 97 ? 32.190 12.804 -19.509 1.00 46.84 97 THR A C 1
ATOM 776 O O . THR A 1 97 ? 33.393 13.020 -19.639 1.00 46.84 97 THR A O 1
ATOM 779 N N . ILE A 1 98 ? 31.502 12.148 -20.456 1.00 46.03 98 ILE A N 1
ATOM 780 C CA . ILE A 1 98 ? 32.111 11.441 -21.601 1.00 46.03 98 ILE A CA 1
ATOM 781 C C . ILE A 1 98 ? 32.072 12.276 -22.904 1.00 46.03 98 ILE A C 1
ATOM 783 O O . ILE A 1 98 ? 32.838 12.011 -23.830 1.00 46.03 98 ILE A O 1
ATOM 787 N N . VAL A 1 99 ? 31.251 13.334 -22.994 1.00 45.38 99 VAL A N 1
ATOM 788 C CA . VAL A 1 99 ? 31.038 14.107 -24.246 1.00 45.38 99 VAL A CA 1
ATOM 789 C C . VAL A 1 99 ? 31.905 15.381 -24.351 1.00 45.38 99 VAL A C 1
ATOM 791 O O . VAL A 1 99 ? 31.746 16.182 -25.270 1.00 45.38 99 VAL A O 1
ATOM 794 N N . MET A 1 100 ? 32.915 15.565 -23.497 1.00 41.56 100 MET A N 1
ATOM 795 C CA . MET A 1 100 ? 33.938 16.610 -23.692 1.00 41.56 100 MET A CA 1
ATOM 796 C C . MET A 1 100 ? 35.013 16.163 -24.700 1.00 41.56 100 MET A C 1
ATOM 798 O O . MET A 1 100 ? 36.186 16.017 -24.366 1.00 41.56 100 MET A O 1
ATOM 802 N N . ASN A 1 101 ? 34.628 15.964 -25.965 1.00 43.78 101 ASN A N 1
ATOM 803 C CA . ASN A 1 101 ? 35.581 15.768 -27.059 1.00 43.78 101 ASN A CA 1
ATOM 804 C C . ASN A 1 101 ? 35.937 17.109 -27.717 1.00 43.78 101 ASN A C 1
ATOM 806 O O . ASN A 1 101 ? 35.166 17.645 -28.512 1.00 43.78 101 ASN A O 1
ATOM 810 N N . GLY A 1 102 ? 37.145 17.611 -27.428 1.00 42.25 102 GLY A N 1
ATOM 811 C CA . GLY A 1 102 ? 37.816 18.603 -28.274 1.00 42.25 102 GLY A CA 1
ATOM 812 C C . GLY A 1 102 ? 38.789 19.561 -27.581 1.00 42.25 102 GLY A C 1
ATOM 813 O O . GLY A 1 102 ? 38.484 20.739 -27.444 1.00 42.25 102 GLY A O 1
ATOM 814 N N . GLY A 1 103 ? 40.005 19.094 -27.261 1.00 46.22 103 GLY A N 1
ATOM 815 C CA . GLY A 1 103 ? 41.201 19.953 -27.296 1.00 46.22 103 GLY A CA 1
ATOM 816 C C . GLY A 1 103 ? 41.783 20.469 -25.974 1.00 46.22 103 GLY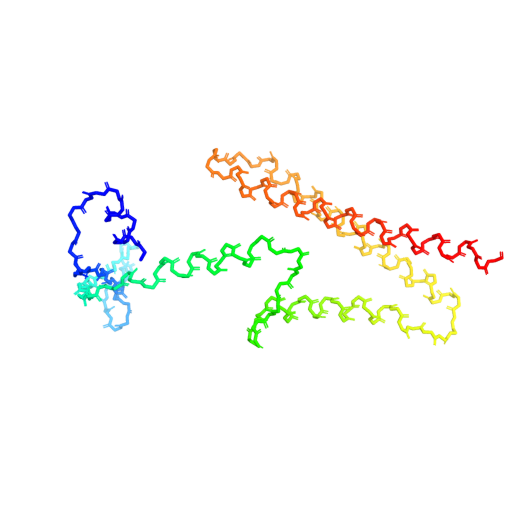 A C 1
ATOM 817 O O . GLY A 1 103 ? 41.896 21.675 -25.800 1.00 46.22 103 GLY A O 1
ATOM 818 N N . ASN A 1 104 ? 42.249 19.587 -25.082 1.00 53.50 104 ASN A N 1
ATOM 819 C CA . ASN A 1 104 ? 43.491 19.801 -24.317 1.00 53.50 104 ASN A CA 1
ATOM 820 C C . ASN A 1 104 ? 43.836 18.522 -23.535 1.00 53.50 104 ASN A C 1
ATOM 822 O O . ASN A 1 104 ? 43.138 18.183 -22.581 1.00 53.50 104 ASN A O 1
ATOM 826 N N . GLN A 1 105 ? 44.930 17.830 -23.871 1.00 52.59 105 GLN A N 1
ATOM 827 C CA . GLN A 1 105 ? 45.414 16.665 -23.098 1.00 52.59 105 GLN A CA 1
ATOM 828 C C . GLN A 1 105 ? 45.622 16.989 -21.604 1.00 52.59 105 GLN A C 1
ATOM 830 O O . GLN A 1 105 ? 45.546 16.113 -20.747 1.00 52.59 105 GLN A O 1
ATOM 835 N N . GLN A 1 106 ? 45.853 18.262 -21.278 1.00 54.34 106 GLN A N 1
ATOM 836 C CA . GLN A 1 106 ? 45.991 18.754 -19.911 1.00 54.34 106 GLN A CA 1
ATOM 837 C C . GLN A 1 106 ? 44.646 18.820 -19.166 1.00 54.34 106 GLN A C 1
ATOM 839 O O . GLN A 1 106 ? 44.609 18.551 -17.971 1.00 54.34 106 GLN A O 1
ATOM 844 N N . MET A 1 107 ? 43.548 19.092 -19.879 1.00 45.34 107 MET A N 1
ATOM 845 C CA . MET A 1 107 ? 42.185 19.095 -19.336 1.00 45.34 107 MET A CA 1
ATOM 846 C C . MET A 1 107 ? 41.678 17.666 -19.119 1.00 45.34 107 MET A C 1
ATOM 848 O O . MET A 1 107 ? 41.109 17.380 -18.076 1.00 45.34 107 MET A O 1
ATOM 852 N N . ALA A 1 108 ? 41.973 16.744 -20.043 1.00 49.94 108 ALA A N 1
ATOM 853 C CA . ALA A 1 108 ? 41.657 15.323 -19.874 1.00 49.94 108 ALA A CA 1
ATOM 854 C C . ALA A 1 108 ? 42.379 14.710 -18.656 1.00 49.94 108 ALA A C 1
ATOM 856 O O . ALA A 1 108 ? 41.766 13.993 -17.870 1.00 49.94 108 ALA A O 1
ATOM 857 N N . LYS A 1 109 ? 43.656 15.064 -18.434 1.00 54.09 109 LYS A N 1
ATOM 858 C CA . LYS A 1 109 ? 44.403 14.665 -17.225 1.00 54.09 109 LYS A CA 1
ATOM 859 C C . LYS A 1 109 ? 43.843 15.281 -15.942 1.00 54.09 109 LYS A C 1
ATOM 861 O O . LYS A 1 109 ? 43.820 14.604 -14.921 1.00 54.09 109 LYS A O 1
ATOM 866 N N . PHE A 1 110 ? 43.395 16.537 -15.985 1.00 55.09 110 PHE A N 1
ATOM 867 C CA . PHE A 1 110 ? 42.753 17.189 -14.839 1.00 55.09 110 PHE A CA 1
ATOM 868 C C . PHE A 1 110 ? 41.409 16.539 -14.495 1.00 55.09 110 PHE A C 1
ATOM 870 O O . PHE A 1 110 ? 41.204 16.172 -13.346 1.00 55.09 110 PHE A 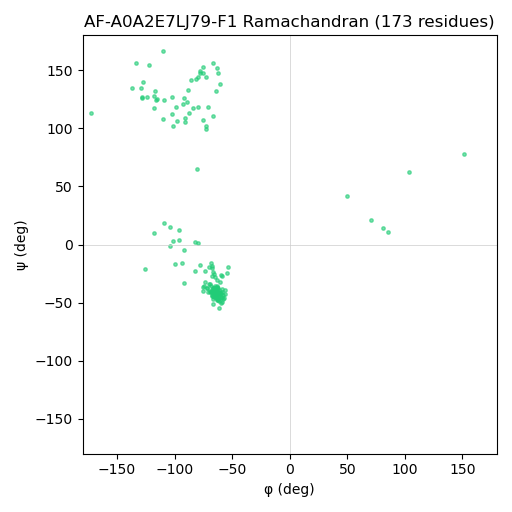O 1
ATOM 877 N N . ILE A 1 111 ? 40.549 16.294 -15.488 1.00 55.28 111 ILE A N 1
ATOM 878 C CA . ILE A 1 111 ? 39.252 15.627 -15.299 1.00 55.28 111 ILE A CA 1
ATOM 879 C C . ILE A 1 111 ? 39.443 14.189 -14.803 1.00 55.28 111 ILE A C 1
ATOM 881 O O . ILE A 1 111 ? 38.744 13.762 -13.892 1.00 55.28 111 ILE A O 1
ATOM 885 N N . SER A 1 112 ? 40.418 13.450 -15.345 1.00 57.59 112 SER A N 1
ATOM 886 C CA . SER A 1 112 ? 40.766 12.105 -14.865 1.00 57.59 112 SER A CA 1
ATOM 887 C C . SER A 1 112 ? 41.208 12.118 -13.396 1.00 57.59 112 SER A C 1
ATOM 889 O O . SER A 1 112 ? 40.768 11.275 -12.615 1.00 57.59 112 SER A O 1
ATOM 891 N N . ASN A 1 113 ? 42.015 13.104 -12.991 1.00 66.12 113 ASN A N 1
ATOM 892 C CA . ASN A 1 113 ? 42.399 13.279 -11.592 1.00 66.12 113 ASN A CA 1
ATOM 893 C C . ASN A 1 113 ? 41.211 13.666 -10.705 1.00 66.12 113 ASN A C 1
ATOM 895 O O . ASN A 1 113 ? 41.057 13.070 -9.648 1.00 66.12 113 ASN A O 1
ATOM 899 N N . ASP A 1 114 ? 40.355 14.597 -11.127 1.00 66.19 114 ASP A N 1
ATOM 900 C CA . ASP A 1 114 ? 39.183 15.020 -10.350 1.00 66.19 114 ASP A CA 1
ATOM 901 C C . ASP A 1 114 ? 38.164 13.882 -10.194 1.00 66.19 114 ASP A C 1
ATOM 903 O O . ASP A 1 114 ? 37.566 13.720 -9.127 1.00 66.19 114 ASP A O 1
ATOM 907 N N . LEU A 1 115 ? 37.994 13.059 -11.236 1.00 56.31 115 LEU A N 1
ATOM 908 C CA . LEU A 1 115 ? 37.141 11.872 -11.216 1.00 56.31 115 LEU A CA 1
ATOM 909 C C . LEU A 1 115 ? 37.726 10.790 -10.303 1.00 56.31 115 LEU A C 1
ATOM 911 O O . LEU A 1 115 ? 36.996 10.182 -9.522 1.00 56.31 115 LEU A O 1
ATOM 915 N N . LYS A 1 116 ? 39.048 10.596 -10.342 1.00 69.31 116 LYS A N 1
ATOM 916 C CA . LYS A 1 116 ? 39.758 9.698 -9.430 1.00 69.31 116 LYS A CA 1
ATOM 917 C C . LYS A 1 116 ? 39.655 10.174 -7.983 1.00 69.31 116 LYS A C 1
ATOM 919 O O . LYS A 1 116 ? 39.310 9.385 -7.115 1.00 69.31 116 LYS A O 1
ATOM 924 N N . GLU A 1 117 ? 39.843 11.465 -7.727 1.00 70.44 117 GLU A N 1
ATOM 925 C CA . GLU A 1 117 ? 39.646 12.052 -6.402 1.00 70.44 117 GLU A CA 1
ATOM 926 C C . GLU A 1 117 ? 38.190 11.936 -5.935 1.00 70.44 117 GLU A C 1
ATOM 928 O O . GLU A 1 117 ? 37.936 11.708 -4.756 1.00 70.44 117 GLU A O 1
ATOM 933 N N . ALA A 1 118 ? 37.210 12.087 -6.831 1.00 59.69 118 ALA A N 1
ATOM 934 C CA . ALA A 1 118 ? 35.804 11.882 -6.500 1.00 59.69 118 ALA A CA 1
ATOM 935 C C . ALA A 1 118 ? 35.518 10.421 -6.130 1.00 59.69 118 ALA A C 1
ATOM 937 O O . ALA A 1 118 ? 34.871 10.181 -5.111 1.00 59.69 118 ALA A O 1
ATOM 938 N N . ALA A 1 119 ? 36.044 9.465 -6.897 1.00 58.16 119 ALA A N 1
ATOM 939 C CA . ALA A 1 119 ? 35.943 8.042 -6.594 1.00 58.16 119 ALA A CA 1
ATOM 940 C C . ALA A 1 119 ? 36.626 7.696 -5.258 1.00 58.16 119 ALA A C 1
ATOM 942 O O . ALA A 1 119 ? 36.028 7.016 -4.425 1.00 58.16 119 ALA A O 1
ATOM 943 N N . ASP A 1 120 ? 37.818 8.239 -5.003 1.00 70.75 120 ASP A N 1
ATOM 944 C CA . ASP A 1 120 ? 38.551 8.052 -3.748 1.00 70.75 120 ASP A CA 1
ATOM 945 C C . ASP A 1 120 ? 37.777 8.642 -2.552 1.00 70.75 120 ASP A C 1
ATOM 947 O O . ASP A 1 120 ? 37.672 8.003 -1.503 1.00 70.75 120 ASP A O 1
ATOM 951 N N . ARG A 1 121 ? 37.148 9.819 -2.711 1.00 68.25 121 ARG A N 1
ATOM 952 C CA . ARG A 1 121 ? 36.274 10.428 -1.688 1.00 68.25 121 ARG A CA 1
ATOM 953 C C . ARG A 1 121 ? 35.043 9.568 -1.391 1.00 68.25 121 ARG A C 1
ATOM 955 O O . ARG A 1 121 ? 34.647 9.451 -0.229 1.00 68.25 121 ARG A O 1
ATOM 962 N N . VAL A 1 122 ? 34.434 8.972 -2.417 1.00 63.84 122 VAL A N 1
ATOM 963 C CA . VAL A 1 122 ? 33.282 8.066 -2.264 1.00 63.84 122 VAL A CA 1
ATOM 964 C C . VAL A 1 122 ? 33.698 6.775 -1.555 1.00 63.84 122 VAL A C 1
ATOM 966 O O . VAL A 1 122 ? 33.021 6.365 -0.612 1.00 63.84 122 VAL A O 1
ATOM 969 N N . ALA A 1 123 ? 34.834 6.183 -1.932 1.00 65.56 123 ALA A N 1
ATOM 970 C CA . ALA A 1 123 ? 35.383 4.999 -1.272 1.00 65.56 123 ALA A CA 1
ATOM 971 C C . ALA A 1 123 ? 35.725 5.275 0.206 1.00 65.56 123 ALA A C 1
ATOM 973 O O . ALA A 1 123 ? 35.384 4.490 1.092 1.00 65.56 123 ALA A O 1
ATOM 974 N N . GLU A 1 124 ? 36.323 6.431 0.514 1.00 73.31 124 GLU A N 1
ATOM 975 C CA . GLU A 1 124 ? 36.613 6.834 1.895 1.00 73.31 124 GLU A CA 1
ATOM 976 C C . GLU A 1 124 ? 35.324 7.017 2.720 1.00 73.31 124 GLU A C 1
ATOM 978 O O . GLU A 1 124 ? 35.248 6.602 3.883 1.00 73.31 124 GLU A O 1
ATOM 983 N N . ALA A 1 125 ? 34.286 7.619 2.129 1.00 62.25 125 ALA A N 1
ATOM 984 C CA . ALA A 1 125 ? 32.985 7.776 2.774 1.00 62.25 125 ALA A CA 1
ATOM 985 C C . ALA A 1 125 ? 32.319 6.418 3.055 1.00 62.25 125 ALA A C 1
ATOM 987 O O . ALA A 1 125 ? 31.815 6.203 4.163 1.00 62.25 125 ALA A O 1
ATOM 988 N N . CYS A 1 126 ? 32.379 5.482 2.104 1.00 56.12 126 CYS A N 1
ATOM 989 C CA . CYS A 1 126 ? 31.872 4.119 2.271 1.00 56.12 126 CYS A CA 1
ATOM 990 C C . CYS A 1 126 ? 32.621 3.370 3.381 1.00 56.12 126 CYS A C 1
ATOM 992 O O . CYS A 1 126 ? 31.993 2.775 4.261 1.00 56.12 126 CYS A O 1
ATOM 994 N N . GLN A 1 127 ? 33.949 3.494 3.442 1.00 71.19 127 GLN A N 1
ATOM 995 C CA . GLN A 1 127 ? 34.758 2.883 4.496 1.00 71.19 127 GLN A CA 1
ATOM 996 C C . GLN A 1 127 ? 34.433 3.452 5.889 1.00 71.19 127 GLN A C 1
ATOM 998 O O . GLN A 1 127 ? 34.300 2.700 6.862 1.00 71.19 127 GLN A O 1
ATOM 1003 N N . LYS A 1 128 ? 34.247 4.775 6.011 1.00 70.50 128 LYS A N 1
ATOM 1004 C CA . LYS A 1 128 ? 33.821 5.419 7.269 1.00 70.50 128 LYS A CA 1
ATOM 1005 C C . LYS A 1 128 ? 32.431 4.957 7.702 1.00 70.50 128 LYS A C 1
ATOM 1007 O O . LYS A 1 128 ? 32.214 4.714 8.891 1.00 70.50 128 LYS A O 1
ATOM 1012 N N . LEU A 1 129 ? 31.506 4.795 6.755 1.00 61.12 129 LEU A N 1
ATOM 1013 C CA . LEU A 1 129 ? 30.177 4.246 7.020 1.00 61.12 129 LEU A CA 1
ATOM 1014 C C . LEU A 1 129 ? 30.262 2.797 7.512 1.00 61.12 129 LEU A C 1
ATOM 1016 O O . LEU A 1 129 ? 29.698 2.496 8.560 1.00 61.12 129 LEU A O 1
ATOM 1020 N N . GLN A 1 130 ? 31.032 1.925 6.856 1.00 63.91 130 GLN A N 1
ATOM 1021 C CA . GLN A 1 130 ? 31.247 0.541 7.305 1.00 63.91 130 GLN A CA 1
ATOM 1022 C C . GLN A 1 130 ? 31.863 0.463 8.717 1.00 63.91 130 GLN A C 1
ATOM 1024 O O . GLN A 1 130 ? 31.437 -0.343 9.550 1.00 63.91 130 GLN A O 1
ATOM 1029 N N . GLN A 1 131 ? 32.828 1.331 9.038 1.00 72.19 131 GLN A N 1
ATOM 1030 C CA . GLN A 1 131 ? 33.407 1.417 10.386 1.00 72.19 131 GLN A CA 1
ATOM 1031 C C . GLN A 1 131 ? 32.402 1.922 11.431 1.00 72.19 131 GLN A C 1
ATOM 1033 O O . GLN A 1 131 ? 32.405 1.460 12.571 1.00 72.19 131 GLN A O 1
ATOM 1038 N N . SER A 1 132 ? 31.537 2.868 11.062 1.00 64.06 132 SER A N 1
ATOM 1039 C CA . SER A 1 132 ? 30.473 3.372 11.938 1.00 64.06 132 SER A CA 1
ATOM 1040 C C . SER A 1 132 ? 29.410 2.299 12.198 1.00 64.06 132 SER A C 1
ATOM 1042 O O . SER A 1 132 ? 29.017 2.069 13.343 1.00 64.06 132 SER A O 1
ATOM 1044 N N . LEU A 1 133 ? 29.015 1.576 11.146 1.00 56.06 133 LEU A N 1
ATOM 1045 C CA . LEU A 1 133 ? 28.045 0.485 11.206 1.00 56.06 133 LEU A CA 1
ATOM 1046 C C . LEU A 1 133 ? 28.565 -0.705 12.022 1.00 56.06 133 LEU A C 1
ATOM 1048 O O . LEU A 1 133 ? 27.807 -1.278 12.792 1.00 56.06 133 LEU A O 1
ATOM 1052 N N . SER A 1 134 ? 29.854 -1.042 11.923 1.00 63.28 134 SER A N 1
ATOM 1053 C CA . SER A 1 134 ? 30.458 -2.132 12.711 1.00 63.28 134 SER A CA 1
ATOM 1054 C C . SER A 1 134 ? 30.671 -1.793 14.193 1.00 63.28 134 SER A C 1
ATOM 1056 O O . SER A 1 134 ? 30.731 -2.698 15.021 1.00 63.28 134 SER A O 1
ATOM 1058 N N . LYS A 1 135 ? 30.764 -0.504 14.555 1.00 67.50 135 LYS A N 1
ATOM 1059 C CA . LYS A 1 135 ? 30.886 -0.048 15.954 1.00 67.50 135 LYS A CA 1
ATOM 1060 C C . LYS A 1 135 ? 29.553 0.035 16.697 1.00 67.50 135 LYS A C 1
ATOM 1062 O O . LYS A 1 135 ? 29.554 0.017 17.928 1.00 67.50 135 LYS A O 1
ATOM 1067 N N . ARG A 1 136 ? 28.424 0.155 15.994 1.00 52.84 136 ARG A N 1
ATOM 1068 C CA . ARG A 1 136 ? 27.097 0.104 16.620 1.00 52.84 136 ARG A CA 1
ATOM 1069 C C . ARG A 1 136 ? 26.673 -1.353 16.791 1.00 52.84 136 ARG A C 1
ATOM 1071 O O . ARG A 1 136 ? 26.493 -2.068 15.814 1.00 52.84 136 ARG A O 1
ATOM 1078 N N . ALA A 1 137 ? 26.484 -1.781 18.036 1.00 49.31 137 ALA A N 1
ATOM 1079 C CA . ALA A 1 137 ? 25.824 -3.046 18.332 1.00 49.31 137 ALA A CA 1
ATOM 1080 C C . ALA A 1 137 ? 24.322 -2.896 18.038 1.00 49.31 137 ALA A C 1
ATOM 1082 O O . ALA A 1 137 ? 23.589 -2.303 18.830 1.00 49.31 137 ALA A O 1
ATOM 1083 N N . TYR A 1 138 ? 23.891 -3.372 16.872 1.00 50.59 138 TYR A N 1
ATOM 1084 C CA . TYR A 1 138 ? 22.480 -3.449 16.501 1.00 50.59 138 TYR A CA 1
ATOM 1085 C C . TYR A 1 138 ? 21.867 -4.756 17.039 1.00 50.59 138 TYR A C 1
ATOM 1087 O O . TYR A 1 138 ? 22.553 -5.781 17.051 1.00 50.59 138 TYR A O 1
ATOM 1095 N N . PRO A 1 139 ? 20.609 -4.743 17.516 1.00 52.16 139 PRO A N 1
ATOM 1096 C CA . PRO A 1 139 ? 19.906 -5.963 17.911 1.00 52.16 139 PRO A CA 1
ATOM 1097 C C . PRO A 1 139 ? 19.733 -6.909 16.707 1.00 52.16 139 PRO A C 1
ATOM 1099 O O . PRO A 1 139 ? 19.578 -6.453 15.577 1.00 52.16 139 PRO A O 1
ATOM 1102 N N . GLU A 1 140 ? 19.743 -8.228 16.942 1.00 51.22 140 GLU A N 1
ATOM 1103 C CA . GLU A 1 140 ? 19.729 -9.278 15.896 1.00 51.22 140 GLU A CA 1
ATOM 1104 C C . GLU A 1 140 ? 18.582 -9.161 14.868 1.00 51.22 140 GLU A C 1
ATOM 1106 O O . GLU A 1 140 ? 18.699 -9.695 13.769 1.00 51.22 140 GLU A O 1
ATOM 1111 N N . SER A 1 141 ? 17.502 -8.432 15.173 1.00 51.91 141 SER A N 1
ATOM 1112 C CA . SER A 1 141 ? 16.378 -8.195 14.253 1.00 51.91 141 SER A CA 1
ATOM 1113 C C . SER A 1 141 ? 16.718 -7.332 13.034 1.00 51.91 141 SER A C 1
ATOM 1115 O O . SER A 1 141 ? 15.973 -7.366 12.058 1.00 51.91 141 SER A O 1
ATOM 1117 N N . ASP A 1 142 ? 17.819 -6.576 13.076 1.00 52.44 142 ASP A N 1
ATOM 1118 C CA . ASP A 1 142 ? 18.190 -5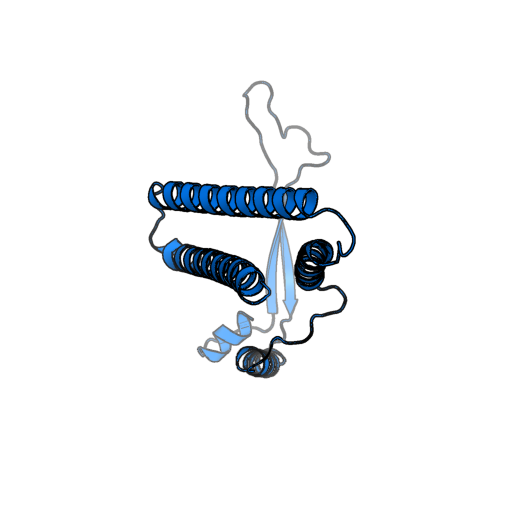.610 12.029 1.00 52.44 142 ASP A CA 1
ATOM 1119 C C . ASP A 1 142 ? 19.288 -6.151 11.084 1.00 52.44 142 ASP A C 1
ATOM 1121 O O . ASP A 1 142 ? 19.744 -5.450 10.177 1.00 52.44 142 ASP A O 1
ATOM 1125 N N . SER A 1 143 ? 19.714 -7.408 11.274 1.00 56.72 143 SER A N 1
ATOM 1126 C CA . SER A 1 143 ? 20.812 -8.048 10.530 1.00 56.72 143 SER A CA 1
ATOM 1127 C C . SER A 1 143 ? 20.558 -8.124 9.020 1.00 56.72 143 SER A C 1
ATOM 1129 O O . SER A 1 143 ? 21.460 -7.808 8.248 1.00 56.72 143 SER A O 1
ATOM 1131 N N . GLU A 1 144 ? 19.342 -8.461 8.581 1.00 55.56 144 GLU A N 1
ATOM 1132 C CA . GLU A 1 144 ? 19.044 -8.650 7.151 1.00 55.56 144 GLU A CA 1
ATOM 1133 C C . GLU A 1 144 ? 19.102 -7.338 6.354 1.00 55.56 144 GLU A C 1
ATOM 1135 O O . GLU A 1 144 ? 19.566 -7.308 5.215 1.00 55.56 144 GLU A O 1
ATOM 1140 N N . LEU A 1 145 ? 18.677 -6.230 6.968 1.00 50.44 145 LEU A N 1
ATOM 1141 C CA . LEU A 1 145 ? 18.693 -4.900 6.354 1.00 50.44 145 LEU A CA 1
ATOM 1142 C C . LEU A 1 145 ? 20.123 -4.356 6.242 1.00 50.44 145 LEU A C 1
ATOM 1144 O O . LEU A 1 145 ? 20.476 -3.733 5.241 1.00 50.44 145 LEU A O 1
ATOM 1148 N N . ILE A 1 146 ? 20.967 -4.628 7.242 1.00 56.31 146 ILE A N 1
ATOM 1149 C CA . ILE A 1 146 ? 22.386 -4.259 7.204 1.00 56.31 146 ILE A CA 1
ATOM 1150 C C . ILE A 1 146 ? 23.161 -5.120 6.206 1.00 56.31 146 ILE A C 1
ATOM 1152 O O . ILE A 1 146 ? 23.989 -4.578 5.471 1.00 56.31 146 ILE A O 1
ATOM 1156 N N . ASP A 1 147 ? 22.890 -6.422 6.134 1.00 57.62 147 ASP A N 1
ATOM 1157 C CA . ASP A 1 147 ? 23.532 -7.297 5.152 1.00 57.62 147 ASP A CA 1
ATOM 1158 C C . ASP A 1 147 ? 23.114 -6.927 3.724 1.00 57.62 147 ASP A C 1
ATOM 1160 O O . ASP A 1 147 ? 23.965 -6.848 2.837 1.00 57.62 147 ASP A O 1
ATOM 1164 N N . PHE A 1 148 ? 21.845 -6.568 3.511 1.00 58.62 148 PHE A N 1
ATOM 1165 C CA . PHE A 1 148 ? 21.373 -6.031 2.236 1.00 58.62 148 PHE A CA 1
ATOM 1166 C C . PHE A 1 148 ? 22.100 -4.736 1.844 1.00 58.62 148 PHE A C 1
ATOM 1168 O O . PHE A 1 148 ? 22.640 -4.636 0.741 1.00 58.62 148 PHE A O 1
ATOM 1175 N N . LEU A 1 149 ? 22.179 -3.757 2.751 1.00 51.78 149 LEU A N 1
ATOM 1176 C CA . LEU A 1 149 ? 22.875 -2.492 2.491 1.00 51.78 149 LEU A CA 1
ATOM 1177 C C . LEU A 1 149 ? 24.378 -2.697 2.252 1.00 51.78 149 LEU A C 1
ATOM 1179 O O . LEU A 1 149 ? 24.961 -2.024 1.404 1.00 51.78 149 LEU A O 1
ATOM 1183 N N . ARG A 1 150 ? 25.010 -3.652 2.946 1.00 58.28 150 ARG A N 1
ATOM 1184 C CA . ARG A 1 150 ? 26.420 -4.006 2.734 1.00 58.28 150 ARG A CA 1
ATOM 1185 C C . ARG A 1 150 ? 26.655 -4.576 1.337 1.00 58.28 150 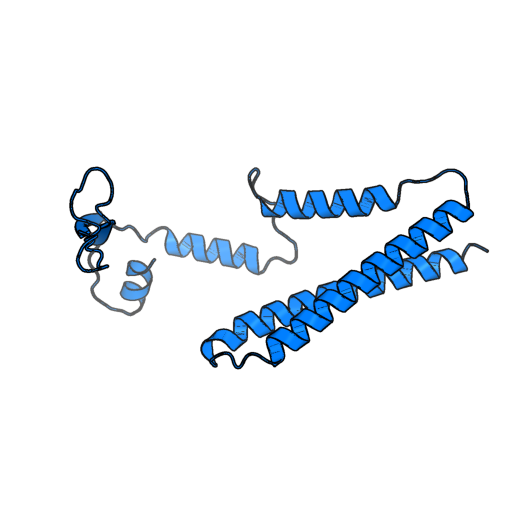ARG A C 1
ATOM 1187 O O . ARG A 1 150 ? 27.616 -4.178 0.688 1.00 58.28 150 ARG A O 1
ATOM 1194 N N . VAL A 1 151 ? 25.776 -5.464 0.870 1.00 64.56 151 VAL A N 1
ATOM 1195 C CA . VAL A 1 151 ? 25.858 -6.052 -0.477 1.00 64.56 151 VAL A CA 1
ATOM 1196 C C . VAL A 1 151 ? 25.677 -4.985 -1.560 1.00 64.56 151 VAL A C 1
ATOM 1198 O O . VAL A 1 151 ? 26.425 -4.982 -2.534 1.00 64.56 151 VAL A O 1
ATOM 1201 N N . GLN A 1 152 ? 24.741 -4.049 -1.378 1.00 57.41 152 GLN A N 1
ATOM 1202 C CA . GLN A 1 152 ? 24.518 -2.955 -2.333 1.00 57.41 152 GLN A CA 1
ATOM 1203 C C . GLN A 1 152 ? 25.715 -1.999 -2.416 1.00 57.41 152 GLN A C 1
ATOM 1205 O O . GLN A 1 152 ? 26.126 -1.618 -3.509 1.00 57.41 152 GLN A O 1
ATOM 1210 N N . LEU A 1 153 ? 26.311 -1.649 -1.272 1.00 55.47 153 LEU A N 1
ATOM 1211 C CA . LEU A 1 153 ? 27.498 -0.792 -1.236 1.00 55.47 153 LEU A CA 1
ATOM 1212 C C . LEU A 1 153 ? 28.718 -1.475 -1.870 1.00 55.47 153 LEU A C 1
ATOM 1214 O O . LEU A 1 153 ? 29.419 -0.842 -2.653 1.00 55.47 153 LEU A O 1
ATOM 1218 N N . GLN A 1 154 ? 28.931 -2.767 -1.597 1.00 61.97 154 GLN A N 1
ATOM 1219 C CA . GLN A 1 154 ? 30.025 -3.536 -2.199 1.00 61.97 154 GLN A CA 1
ATOM 1220 C C . GLN A 1 154 ? 29.868 -3.643 -3.724 1.00 61.97 154 GLN A C 1
ATOM 1222 O O . GLN A 1 154 ? 30.822 -3.411 -4.459 1.00 61.97 154 GLN A O 1
ATOM 1227 N N . GLY A 1 155 ? 28.650 -3.925 -4.204 1.00 65.94 155 GLY A N 1
ATOM 1228 C CA . GLY A 1 155 ? 28.363 -3.984 -5.638 1.00 65.94 155 GLY A CA 1
ATOM 1229 C C . GLY A 1 155 ? 28.610 -2.649 -6.347 1.00 65.94 155 GLY A C 1
ATOM 1230 O O . GLY A 1 155 ? 29.167 -2.634 -7.441 1.00 65.94 155 GLY A O 1
ATOM 1231 N N . GLY A 1 156 ? 28.262 -1.529 -5.704 1.00 60.31 156 GLY A N 1
ATOM 1232 C CA . GLY A 1 156 ? 28.546 -0.190 -6.223 1.00 60.31 156 GLY A CA 1
ATOM 1233 C C 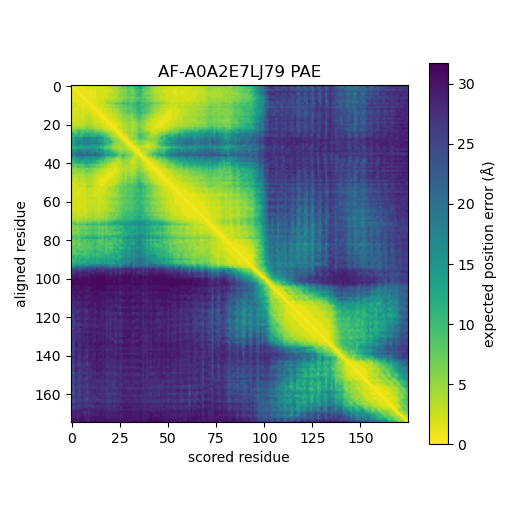. GLY A 1 156 ? 30.0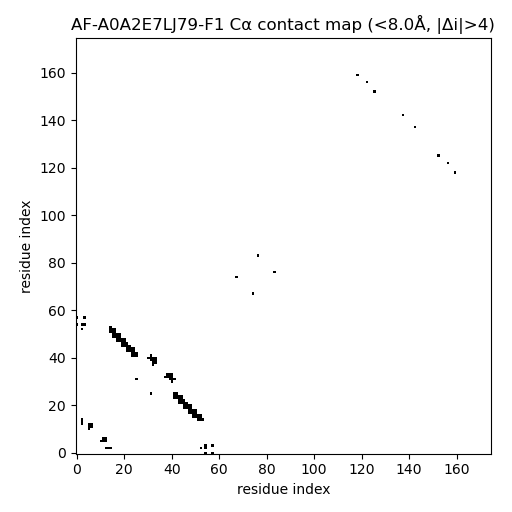44 0.126 -6.303 1.00 60.31 156 GLY A C 1
ATOM 1234 O O . GLY A 1 156 ? 30.500 0.671 -7.306 1.00 60.31 156 GLY A O 1
ATOM 1235 N N . GLU A 1 157 ? 30.827 -0.248 -5.286 1.00 57.38 157 GLU A N 1
ATOM 1236 C CA . GLU A 1 157 ? 32.288 -0.073 -5.294 1.00 57.38 157 GLU A CA 1
ATOM 1237 C C . GLU A 1 157 ? 32.967 -0.902 -6.392 1.00 57.38 157 GLU A C 1
ATOM 1239 O O . GLU A 1 157 ? 33.812 -0.379 -7.123 1.00 57.38 157 GLU A O 1
ATOM 1244 N N . ASP A 1 158 ? 32.575 -2.168 -6.549 1.00 65.31 158 ASP A N 1
ATOM 1245 C CA . ASP A 1 158 ? 33.150 -3.070 -7.552 1.00 65.31 158 ASP A CA 1
ATOM 1246 C C . ASP A 1 158 ? 32.831 -2.595 -8.979 1.00 65.31 158 ASP A C 1
ATOM 1248 O O . ASP A 1 158 ? 33.692 -2.618 -9.863 1.00 65.31 158 ASP A O 1
ATOM 1252 N N . GLN A 1 159 ? 31.617 -2.082 -9.198 1.00 56.12 159 GLN A N 1
ATOM 1253 C CA . GLN A 1 159 ? 31.193 -1.539 -1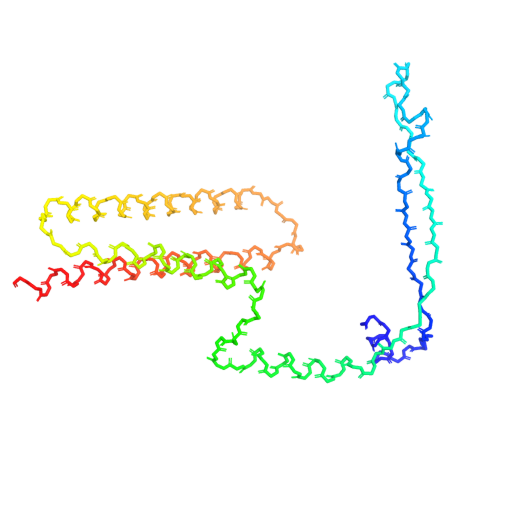0.486 1.00 56.12 159 GLN A CA 1
ATOM 1254 C C . GLN A 1 159 ? 31.953 -0.251 -10.838 1.00 56.12 159 GLN A C 1
ATOM 1256 O O . GLN A 1 159 ? 32.403 -0.091 -11.973 1.00 56.12 159 GLN A O 1
ATOM 1261 N N . LEU A 1 160 ? 32.178 0.639 -9.866 1.00 48.59 160 LEU A N 1
ATOM 1262 C CA . LEU A 1 160 ? 32.988 1.846 -10.063 1.00 48.59 160 LEU A CA 1
ATOM 1263 C C . LEU A 1 160 ? 34.468 1.522 -10.313 1.00 48.59 160 LEU A C 1
ATOM 1265 O O . LEU A 1 160 ? 35.095 2.161 -11.159 1.00 48.59 160 LEU A O 1
ATOM 1269 N N . ARG A 1 161 ? 35.023 0.507 -9.637 1.00 57.66 161 ARG A N 1
ATOM 1270 C CA . ARG A 1 161 ? 36.388 0.012 -9.892 1.00 57.66 161 ARG A CA 1
ATOM 1271 C C . ARG A 1 161 ? 36.541 -0.551 -11.296 1.00 57.66 161 ARG A C 1
ATOM 1273 O O . ARG A 1 161 ? 37.489 -0.184 -11.982 1.00 57.66 161 ARG A O 1
ATOM 1280 N N . SER A 1 162 ? 35.598 -1.384 -11.730 1.00 63.19 162 SER A N 1
ATOM 1281 C CA . SER A 1 162 ? 35.598 -1.947 -13.082 1.00 63.19 162 SER A CA 1
ATOM 1282 C C . SER A 1 162 ? 35.539 -0.850 -14.145 1.00 63.19 162 SER A C 1
ATOM 1284 O O . SER A 1 162 ? 36.275 -0.912 -15.122 1.00 63.19 162 SER A O 1
ATOM 1286 N N . ILE A 1 163 ? 34.718 0.185 -13.939 1.00 54.50 163 ILE A N 1
ATOM 1287 C CA . ILE A 1 163 ? 34.637 1.333 -14.853 1.00 54.50 163 ILE A CA 1
ATOM 1288 C C . ILE A 1 163 ? 35.964 2.106 -14.877 1.00 54.50 163 ILE A C 1
ATOM 1290 O O . ILE A 1 163 ? 36.433 2.489 -15.946 1.00 54.50 163 ILE A O 1
ATOM 1294 N N . ALA A 1 164 ? 36.600 2.318 -13.722 1.00 50.00 164 ALA A N 1
ATOM 1295 C CA . ALA A 1 164 ? 37.891 2.997 -13.651 1.00 50.00 164 ALA A CA 1
ATOM 1296 C C . ALA A 1 164 ? 39.024 2.196 -14.328 1.00 50.00 164 ALA A C 1
ATOM 1298 O O . ALA A 1 164 ? 39.875 2.784 -14.996 1.00 50.00 164 ALA A O 1
ATOM 1299 N N . GLU A 1 165 ? 39.030 0.867 -14.191 1.00 62.72 165 GLU A N 1
ATOM 1300 C CA . GLU A 1 165 ? 40.001 -0.027 -14.838 1.00 62.72 165 GLU A CA 1
ATOM 1301 C C . GLU A 1 165 ? 39.797 -0.102 -16.366 1.00 62.72 165 GLU A C 1
ATOM 1303 O O . GLU A 1 165 ? 40.773 -0.032 -17.118 1.00 62.72 165 GLU A O 1
ATOM 1308 N N . ASP A 1 166 ? 38.549 -0.132 -16.843 1.00 60.94 166 ASP A N 1
ATOM 1309 C CA . ASP A 1 166 ? 38.215 -0.081 -18.278 1.00 60.94 166 ASP A CA 1
ATOM 1310 C C . ASP A 1 166 ? 38.606 1.258 -18.927 1.00 60.94 166 ASP A C 1
ATOM 1312 O O . ASP A 1 166 ? 39.036 1.307 -20.082 1.00 60.94 166 ASP A O 1
ATOM 1316 N N . VAL A 1 167 ? 38.486 2.368 -18.195 1.00 52.81 167 VAL A N 1
ATOM 1317 C CA . VAL A 1 167 ? 38.911 3.691 -18.681 1.00 52.81 167 VAL A CA 1
ATOM 1318 C C . VAL A 1 167 ? 40.438 3.773 -18.787 1.00 52.81 167 VAL A C 1
ATOM 1320 O O . VAL A 1 167 ? 40.953 4.277 -19.781 1.00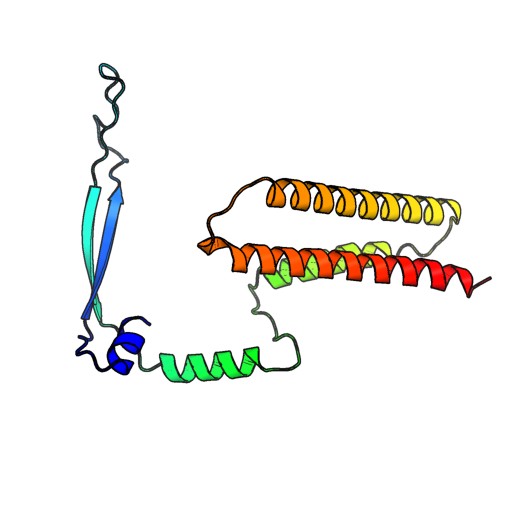 52.81 167 VAL A O 1
ATOM 1323 N N . LEU A 1 168 ? 41.175 3.219 -17.818 1.00 51.53 168 LEU A N 1
ATOM 1324 C CA . LEU A 1 168 ? 42.645 3.212 -17.830 1.00 51.53 168 LEU A CA 1
ATOM 1325 C C . LEU A 1 168 ? 43.240 2.297 -18.912 1.00 51.53 168 LEU A C 1
ATOM 1327 O O . LEU A 1 168 ? 44.297 2.602 -19.462 1.00 51.53 168 LEU A O 1
ATOM 1331 N N . THR A 1 169 ? 42.582 1.179 -19.223 1.00 53.38 169 THR A N 1
ATOM 1332 C CA . THR A 1 169 ? 43.046 0.229 -20.249 1.00 53.38 169 THR A CA 1
ATOM 1333 C C . THR A 1 169 ? 42.797 0.739 -21.670 1.00 53.38 169 THR A C 1
ATOM 1335 O O . THR A 1 169 ? 43.678 0.596 -22.521 1.00 53.38 169 THR A O 1
ATOM 1338 N N . ARG A 1 170 ? 41.679 1.435 -21.921 1.00 50.69 170 ARG A N 1
ATOM 1339 C CA . ARG A 1 170 ? 41.371 2.051 -23.231 1.00 50.69 170 ARG A CA 1
ATOM 1340 C C . ARG A 1 170 ? 42.320 3.186 -23.625 1.00 50.69 170 ARG A C 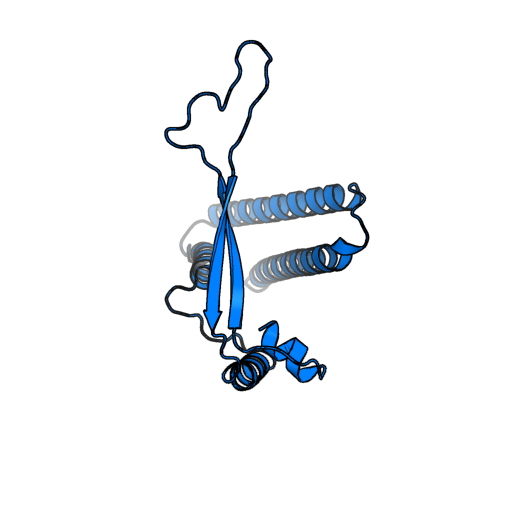1
ATOM 1342 O O . ARG A 1 170 ? 42.519 3.409 -24.818 1.00 50.69 170 ARG A O 1
ATOM 1349 N N . ASP A 1 171 ? 42.941 3.851 -22.655 1.00 45.97 171 ASP A N 1
ATOM 1350 C CA . ASP A 1 171 ? 43.979 4.858 -22.906 1.00 45.97 171 ASP A CA 1
ATOM 1351 C C . ASP A 1 171 ? 45.348 4.235 -23.254 1.00 45.97 171 ASP A C 1
ATOM 1353 O O . ASP A 1 171 ? 46.197 4.915 -23.824 1.00 45.97 171 ASP A O 1
ATOM 1357 N N . SER A 1 172 ? 45.569 2.945 -22.960 1.00 48.38 172 SER A N 1
ATOM 1358 C CA . SER A 1 172 ? 46.834 2.241 -23.245 1.00 48.38 172 SER A CA 1
ATOM 1359 C C . SER A 1 172 ? 46.871 1.490 -24.583 1.00 48.38 172 SER A C 1
ATOM 1361 O O . SER A 1 172 ? 47.951 1.150 -25.055 1.00 48.38 172 SER A O 1
ATOM 1363 N N . GLU A 1 173 ? 45.715 1.244 -25.209 1.00 44.88 173 GLU A N 1
ATOM 1364 C CA . GLU A 1 173 ? 45.609 0.576 -26.520 1.00 44.88 173 GLU A CA 1
ATOM 1365 C C . GLU A 1 173 ? 45.602 1.555 -27.714 1.00 44.88 173 GLU A C 1
ATOM 1367 O O . GLU A 1 173 ? 45.613 1.118 -28.863 1.00 44.88 173 GLU A O 1
ATOM 1372 N N . ASN A 1 174 ? 45.594 2.869 -27.458 1.00 44.31 174 ASN A N 1
ATOM 1373 C CA . ASN A 1 174 ? 45.540 3.928 -28.478 1.00 44.31 174 ASN A CA 1
ATOM 1374 C C . ASN A 1 174 ? 46.854 4.727 -28.640 1.00 44.31 174 ASN A C 1
ATOM 1376 O O . ASN A 1 174 ? 46.817 5.818 -29.214 1.00 44.31 174 ASN A O 1
ATOM 1380 N N . ASP A 1 175 ? 47.990 4.197 -28.171 1.00 38.84 175 ASP A N 1
ATOM 1381 C CA . ASP A 1 175 ? 49.341 4.756 -28.390 1.00 38.84 175 ASP A CA 1
ATOM 1382 C C . ASP A 1 175 ? 50.188 3.839 -29.297 1.00 38.84 175 ASP A C 1
ATOM 1384 O O . ASP A 1 175 ? 50.272 2.619 -29.011 1.00 38.84 175 ASP A O 1
#

Solvent-accessible surface area (backbone atoms only — not comparable to full-atom values): 10759 Å² total; per-residue (Å²): 105,71,66,50,56,42,43,75,72,72,46,95,71,72,53,65,46,76,46,82,45,74,46,75,56,67,82,94,55,84,72,35,62,37,88,87,75,80,44,73,52,79,51,73,51,77,44,80,45,80,43,78,62,82,54,80,63,53,62,63,50,52,54,51,52,50,54,59,73,72,46,97,59,86,76,84,73,60,97,83,39,66,65,54,55,48,53,50,51,51,52,51,61,59,49,62,72,70,69,79,82,82,89,49,79,67,55,56,54,47,51,52,50,53,51,49,51,49,51,51,52,50,52,52,52,51,51,53,49,53,55,53,57,71,68,51,89,70,64,82,89,52,48,66,62,52,51,49,52,49,53,54,53,50,53,51,53,53,52,51,49,52,53,53,52,54,55,58,50,61,65,64,75,77,116

Mean predicted aligned error: 17.73 Å

Nearest PDB structures (foldseek):
  7tlf-assembly2_E  TM=3.453E-01  e=1.696E+00  Proteomonas sulcata
  6yfj-assembly1_AA  TM=2.412E-01  e=5.105E+00  Leviviridae sp.
  1cii-assembly1_A  TM=2.131E-01  e=4.203E+00  Escherichia coli